Protein AF-A0A7S0B0E9-F1 (afdb_monomer_lite)

Organism: NCBI:txid265543

Secondary structure (DSSP, 8-state):
-HHHHTT--EEEE--TT-TT----HHHHHHHHHH--SEEEEEEE--TT--SSEEEEE-TTT--EEEEEGGGS-GGGHHHHT-TTTS-EEEEEEEEEEHHHHHHHHTT-

Sequence (108 aa):
DALLADGVKYMFVSNSDNLGATLDLKILAHFATSDASFMMECCQRTENDKKGGHLAIRNSDKHLILRESAMCADEDEADFQDITKHQFFNTNNLWIRLDKLKEIVDKS

InterPro domains:
  IPR002618 UDPGP family [PF01704] (1-107)
  IPR016267 UTP--glucose-1-phosphate uridylyltransferase [PTHR43511] (1-107)
  IPR029044 Nucleotide-diphospho-sugar transferases [G3DSA:3.90.550.10] (1-108)
  IPR029044 Nucleotide-diphospho-sugar transferases [SSF53448] (1-107)

Structure (mmCIF, N/CA/C/O backbone):
data_AF-A0A7S0B0E9-F1
#
_entry.id   AF-A0A7S0B0E9-F1
#
loop_
_atom_site.group_PDB
_atom_site.id
_atom_site.type_symbol
_atom_site.label_atom_id
_atom_site.label_alt_id
_atom_site.label_comp_id
_atom_site.label_asym_id
_atom_site.label_entity_id
_atom_site.label_seq_id
_atom_site.pdbx_PDB_ins_code
_atom_site.Cartn_x
_atom_site.Cartn_y
_atom_site.Cartn_z
_atom_site.occupancy
_atom_site.B_iso_or_equiv
_atom_site.auth_seq_id
_atom_site.auth_comp_id
_atom_site.auth_asym_id
_atom_site.auth_atom_id
_atom_site.pdbx_PDB_model_num
ATOM 1 N N . ASP A 1 1 ? -19.580 -3.350 6.928 1.00 90.94 1 ASP A N 1
ATOM 2 C CA . ASP A 1 1 ? -20.572 -3.047 7.983 1.00 90.94 1 ASP A CA 1
ATOM 3 C C . ASP A 1 1 ? -20.367 -3.816 9.283 1.00 90.94 1 ASP A C 1
ATOM 5 O O . ASP A 1 1 ? -20.093 -3.156 10.272 1.00 90.94 1 ASP A O 1
ATOM 9 N N . ALA A 1 2 ? -20.415 -5.156 9.312 1.00 96.44 2 ALA A N 1
ATOM 10 C CA . ALA A 1 2 ? -20.262 -5.925 10.564 1.00 96.44 2 ALA A CA 1
ATOM 11 C C . ALA A 1 2 ? -18.987 -5.577 11.364 1.00 96.44 2 ALA A C 1
ATOM 13 O O . ALA A 1 2 ? -19.077 -5.207 12.526 1.00 96.44 2 ALA A O 1
ATOM 14 N N . LEU A 1 3 ? -17.817 -5.560 10.711 1.00 95.81 3 LEU A N 1
ATOM 15 C CA . LEU A 1 3 ? -16.546 -5.188 11.356 1.00 95.81 3 LEU A CA 1
ATOM 16 C C . LEU A 1 3 ? -16.580 -3.796 12.010 1.00 95.81 3 LEU A C 1
ATOM 18 O O . LEU A 1 3 ? -16.052 -3.606 13.101 1.00 95.81 3 LEU A O 1
ATOM 22 N N . LEU A 1 4 ? -17.218 -2.822 11.354 1.00 96.00 4 LEU A N 1
ATOM 23 C CA . LEU A 1 4 ? -17.360 -1.468 11.895 1.00 96.00 4 LEU A CA 1
ATOM 24 C C . LEU A 1 4 ? -18.326 -1.437 13.083 1.00 96.00 4 LEU A C 1
ATOM 26 O O . LEU A 1 4 ? -18.071 -0.713 14.043 1.00 96.00 4 LEU A O 1
ATOM 30 N N . ALA A 1 5 ? -19.406 -2.224 13.032 1.00 96.75 5 ALA A N 1
ATOM 31 C CA . ALA A 1 5 ? -20.341 -2.373 14.147 1.00 96.75 5 ALA A CA 1
ATOM 32 C C . ALA A 1 5 ? -19.660 -2.985 15.385 1.00 96.75 5 ALA A C 1
ATOM 34 O O . ALA A 1 5 ? -19.944 -2.562 16.503 1.00 96.75 5 ALA A O 1
ATOM 35 N N . ASP A 1 6 ? -18.690 -3.880 15.176 1.00 97.25 6 ASP A N 1
ATOM 36 C CA . ASP A 1 6 ? -17.853 -4.471 16.229 1.00 97.25 6 ASP A CA 1
ATOM 37 C C . ASP A 1 6 ? -16.709 -3.542 16.695 1.00 97.25 6 ASP A C 1
ATOM 39 O O . ASP A 1 6 ? -15.888 -3.911 17.535 1.00 97.25 6 ASP A O 1
ATOM 43 N N . GLY A 1 7 ? -16.632 -2.317 16.163 1.00 96.69 7 GLY A N 1
ATOM 44 C CA . GLY A 1 7 ? -15.645 -1.307 16.552 1.00 96.69 7 GLY A CA 1
ATOM 45 C C . GLY A 1 7 ? -14.278 -1.432 15.869 1.00 96.69 7 GLY A C 1
ATOM 46 O O . GLY A 1 7 ? -13.362 -0.672 16.202 1.00 96.69 7 GLY A O 1
ATOM 47 N N . VAL A 1 8 ? -14.117 -2.335 14.897 1.00 96.75 8 VAL A N 1
ATOM 48 C CA . VAL A 1 8 ? -12.879 -2.469 14.116 1.00 96.75 8 VAL A CA 1
ATOM 49 C C . VAL A 1 8 ? -12.742 -1.277 13.170 1.00 96.75 8 VAL A C 1
ATOM 51 O O . VAL A 1 8 ? -13.589 -1.047 12.310 1.00 96.75 8 VAL A O 1
ATOM 54 N N . LYS A 1 9 ? -11.652 -0.516 13.309 1.00 95.25 9 LYS A N 1
ATOM 55 C CA . LYS A 1 9 ? -11.388 0.687 12.491 1.00 95.25 9 LYS A CA 1
ATOM 56 C C . LYS A 1 9 ? -10.341 0.482 11.403 1.00 95.25 9 LYS A C 1
ATOM 58 O O . LYS A 1 9 ? -10.410 1.122 10.356 1.00 95.25 9 LYS A O 1
ATOM 63 N N . TYR A 1 10 ? -9.371 -0.384 11.665 1.00 96.44 10 TYR A N 1
ATOM 64 C CA . TYR A 1 10 ? -8.207 -0.599 10.817 1.00 96.44 10 TYR A CA 1
ATOM 65 C C . TYR A 1 10 ? -8.190 -2.042 10.345 1.00 96.44 10 TYR A C 1
ATOM 67 O O . TYR A 1 10 ? -8.445 -2.953 11.131 1.00 96.44 10 TYR A O 1
ATOM 75 N N . MET A 1 11 ? -7.866 -2.237 9.075 1.00 96.12 11 MET A N 1
ATOM 76 C CA . MET A 1 11 ? -7.672 -3.551 8.484 1.00 96.12 11 MET A CA 1
ATOM 77 C C . MET A 1 11 ? -6.268 -3.631 7.905 1.00 96.12 11 MET A C 1
ATOM 79 O O . MET A 1 11 ? -5.844 -2.723 7.192 1.00 96.12 11 MET A O 1
ATOM 83 N N . PHE A 1 12 ? -5.578 -4.720 8.222 1.00 96.56 12 PHE A N 1
ATOM 84 C CA . PHE A 1 12 ? -4.327 -5.111 7.592 1.00 96.56 12 PHE A CA 1
ATOM 85 C C . PHE A 1 12 ? -4.614 -6.263 6.629 1.00 96.56 12 PHE A C 1
ATOM 87 O O . PHE A 1 12 ? -5.248 -7.244 7.020 1.00 96.56 12 PHE A O 1
ATOM 94 N N . VAL A 1 13 ? -4.180 -6.125 5.381 1.00 96.00 13 VAL A N 1
ATOM 95 C CA . VAL A 1 13 ? -4.313 -7.135 4.327 1.00 96.00 13 VAL A CA 1
ATOM 96 C C . VAL A 1 13 ? -2.918 -7.488 3.843 1.00 96.00 13 VAL A C 1
ATOM 98 O O . VAL A 1 13 ? -2.109 -6.593 3.627 1.00 96.00 13 VAL A O 1
ATOM 101 N N . SER A 1 14 ? -2.647 -8.773 3.662 1.00 94.19 14 SER A N 1
ATOM 102 C CA . SER A 1 14 ? -1.398 -9.267 3.090 1.00 94.19 14 SER A CA 1
ATOM 103 C C . SER A 1 14 ? -1.657 -10.463 2.186 1.00 94.19 14 SER A C 1
ATOM 105 O O . SER A 1 14 ? -2.712 -11.104 2.266 1.00 94.19 14 SER A O 1
ATOM 107 N N . ASN A 1 15 ? -0.693 -10.786 1.321 1.00 90.50 15 ASN A N 1
ATOM 108 C CA . ASN A 1 15 ? -0.760 -12.040 0.583 1.00 90.50 15 ASN A CA 1
ATOM 109 C C . ASN A 1 15 ? -0.539 -13.224 1.536 1.00 90.50 15 ASN A C 1
ATOM 111 O O . ASN A 1 15 ? 0.343 -13.193 2.393 1.00 90.50 15 ASN A O 1
ATOM 115 N N . SER A 1 16 ? -1.303 -14.301 1.348 1.00 88.56 16 SER A N 1
ATOM 116 C CA . SER A 1 16 ? -1.229 -15.500 2.194 1.00 88.56 16 SER A CA 1
ATOM 117 C C . SER A 1 16 ? 0.095 -16.264 2.086 1.00 88.56 16 SER A C 1
ATOM 119 O O . SER A 1 16 ? 0.428 -17.038 2.978 1.00 88.56 16 SER A O 1
ATOM 121 N N . ASP A 1 17 ? 0.826 -16.091 0.985 1.00 88.38 17 ASP A N 1
ATOM 122 C CA . ASP A 1 17 ? 2.146 -16.680 0.751 1.00 88.38 17 ASP A CA 1
ATOM 123 C C . ASP A 1 17 ? 3.290 -15.838 1.346 1.00 88.38 17 ASP A C 1
ATOM 125 O O . ASP A 1 17 ? 4.400 -16.345 1.520 1.00 88.38 17 ASP A O 1
ATOM 129 N N . ASN A 1 18 ? 3.024 -14.585 1.737 1.00 84.06 18 ASN A N 1
ATOM 130 C CA . ASN A 1 18 ? 3.986 -13.741 2.436 1.00 84.06 18 ASN A CA 1
ATOM 131 C C . ASN A 1 18 ? 3.977 -14.033 3.944 1.00 84.06 18 ASN A C 1
ATOM 133 O O . ASN A 1 18 ? 3.371 -13.318 4.741 1.00 84.06 18 ASN A O 1
ATOM 137 N N . LEU A 1 19 ? 4.711 -15.070 4.353 1.00 84.31 19 LEU A N 1
ATOM 138 C CA . LEU A 1 19 ? 4.859 -15.448 5.767 1.00 84.31 19 LEU A CA 1
ATOM 139 C C . LEU A 1 19 ? 5.576 -14.386 6.625 1.00 84.31 19 LEU A C 1
ATOM 141 O O . LEU A 1 19 ? 5.551 -14.476 7.850 1.00 84.31 19 LEU A O 1
ATOM 145 N N . GLY A 1 20 ? 6.223 -13.396 5.998 1.00 84.19 20 GLY A N 1
ATOM 146 C CA . GLY A 1 20 ? 6.846 -12.261 6.683 1.00 84.19 20 GLY A CA 1
ATOM 147 C C . GLY A 1 20 ? 5.871 -11.130 7.017 1.00 84.19 20 GLY A C 1
ATOM 148 O O . GLY A 1 20 ? 6.225 -10.229 7.775 1.00 84.19 20 GLY A O 1
ATOM 149 N N . ALA A 1 21 ? 4.650 -11.160 6.477 1.00 86.56 21 ALA A N 1
ATOM 150 C CA . ALA A 1 21 ? 3.638 -10.153 6.751 1.00 86.56 21 ALA A CA 1
ATOM 151 C C . ALA A 1 21 ? 3.042 -10.359 8.149 1.00 86.56 21 ALA A C 1
ATOM 153 O O . ALA A 1 21 ? 2.135 -11.165 8.358 1.00 86.56 21 ALA A O 1
ATOM 154 N N . THR A 1 22 ? 3.558 -9.609 9.118 1.00 89.62 22 THR A N 1
ATOM 155 C CA . THR A 1 22 ? 3.054 -9.601 10.493 1.00 89.62 22 THR A CA 1
ATOM 156 C C . THR A 1 22 ? 2.513 -8.232 10.864 1.00 89.62 22 THR A C 1
ATOM 158 O O . THR A 1 22 ? 2.987 -7.216 10.365 1.00 89.62 22 THR A O 1
ATOM 161 N N . LEU A 1 23 ? 1.555 -8.197 11.789 1.00 89.31 23 LEU A N 1
ATOM 162 C CA . LEU A 1 23 ? 1.012 -6.947 12.304 1.00 89.31 23 LEU A CA 1
ATOM 163 C C . LEU A 1 23 ? 2.070 -6.218 13.151 1.00 89.31 23 LEU A C 1
ATOM 165 O O . LEU A 1 23 ? 2.350 -6.617 14.281 1.00 89.31 23 LEU A O 1
ATOM 169 N N . ASP A 1 24 ? 2.637 -5.136 12.612 1.00 94.12 24 ASP A N 1
ATOM 170 C CA . ASP A 1 24 ? 3.560 -4.253 13.333 1.00 94.12 24 ASP A CA 1
ATOM 171 C C . ASP A 1 24 ? 2.801 -3.070 13.959 1.00 94.12 24 ASP A C 1
ATOM 173 O O . ASP A 1 24 ? 2.206 -2.230 13.277 1.00 94.12 24 ASP A O 1
ATOM 177 N N . LEU A 1 25 ? 2.845 -2.977 15.291 1.00 93.94 25 LEU A N 1
ATOM 178 C CA . LEU A 1 25 ? 2.168 -1.921 16.045 1.00 93.94 25 LEU A CA 1
ATOM 179 C C . LEU A 1 25 ? 2.740 -0.521 15.793 1.00 93.94 25 LEU A C 1
ATOM 181 O O . LEU A 1 25 ? 2.012 0.457 15.943 1.00 93.94 25 LEU A O 1
ATOM 185 N N . LYS A 1 26 ? 4.015 -0.392 15.411 1.00 95.50 26 LYS A N 1
ATOM 186 C CA . LYS A 1 26 ? 4.615 0.905 15.069 1.00 95.50 26 LYS A CA 1
ATOM 187 C C . LYS A 1 26 ? 4.054 1.428 13.755 1.00 95.50 26 LYS A C 1
ATOM 189 O O . LYS A 1 26 ? 3.736 2.612 13.663 1.00 95.50 26 LYS A O 1
ATOM 194 N N . ILE A 1 27 ? 3.899 0.543 12.771 1.00 95.00 27 ILE A N 1
ATOM 195 C CA . ILE A 1 27 ? 3.298 0.874 11.476 1.00 95.00 27 ILE A CA 1
ATOM 196 C C . ILE A 1 27 ? 1.820 1.225 11.669 1.00 95.00 27 ILE A C 1
ATOM 198 O O . ILE A 1 27 ? 1.374 2.267 11.190 1.00 95.00 27 ILE A O 1
ATOM 202 N N . LEU A 1 28 ? 1.082 0.436 12.459 1.00 94.56 28 LEU A N 1
ATOM 203 C CA . LEU A 1 28 ? -0.302 0.755 12.815 1.00 94.56 28 LEU A CA 1
ATOM 204 C C . LEU A 1 28 ? -0.419 2.110 13.526 1.00 94.56 28 LEU A C 1
ATOM 206 O O . LEU A 1 28 ? -1.294 2.903 13.188 1.00 94.56 28 LEU A O 1
ATOM 210 N N . ALA A 1 29 ? 0.450 2.390 14.502 1.00 95.31 29 ALA A N 1
ATOM 211 C CA . ALA A 1 29 ? 0.448 3.667 15.209 1.00 95.31 29 ALA A CA 1
ATOM 212 C C . ALA A 1 29 ? 0.713 4.832 14.248 1.00 95.31 29 ALA A C 1
ATOM 214 O O . ALA A 1 29 ? -0.022 5.818 14.270 1.00 95.31 29 ALA A O 1
ATOM 215 N N . HIS A 1 30 ? 1.704 4.692 13.361 1.00 96.38 30 HIS A N 1
ATOM 216 C CA . HIS A 1 30 ? 1.985 5.679 12.325 1.00 96.38 30 HIS A CA 1
ATOM 217 C C . HIS A 1 30 ? 0.757 5.920 11.439 1.00 96.38 30 HIS A C 1
ATOM 219 O O . HIS A 1 30 ? 0.314 7.063 11.308 1.00 96.38 30 HIS A O 1
ATOM 225 N N . PHE A 1 31 ? 0.148 4.848 10.922 1.00 96.50 31 PHE A N 1
ATOM 226 C CA . PHE A 1 31 ? -1.051 4.928 10.093 1.00 96.50 31 PHE A CA 1
ATOM 227 C C . PHE A 1 31 ? -2.198 5.638 10.815 1.00 96.50 31 PHE A C 1
ATOM 229 O O . PHE A 1 31 ? -2.77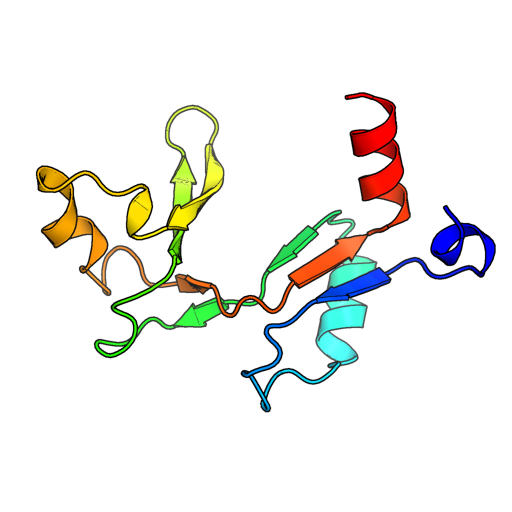3 6.587 10.284 1.00 96.50 31 PHE A O 1
ATOM 236 N N . ALA A 1 32 ? -2.469 5.252 1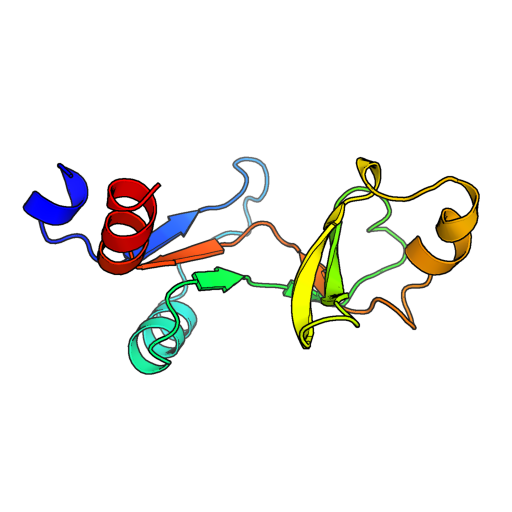2.064 1.00 94.12 32 ALA A N 1
ATOM 237 C CA . ALA A 1 32 ? -3.510 5.846 12.893 1.00 94.12 32 ALA A CA 1
ATOM 238 C C . ALA A 1 32 ? -3.312 7.352 13.135 1.00 94.12 32 ALA A C 1
ATOM 240 O O . ALA A 1 32 ? -4.297 8.080 13.242 1.00 94.12 32 ALA A O 1
ATOM 241 N N . THR A 1 33 ? -2.063 7.823 13.202 1.00 95.62 33 THR A N 1
ATOM 242 C CA . THR A 1 33 ? -1.736 9.250 13.380 1.00 95.62 33 THR A CA 1
ATOM 243 C C . THR A 1 33 ? -1.611 10.045 12.082 1.00 95.62 33 THR A C 1
ATOM 245 O O . THR A 1 33 ? -1.626 11.270 12.126 1.00 95.62 33 THR A O 1
ATOM 248 N N . SER A 1 34 ? -1.485 9.373 10.935 1.00 94.25 34 SER A N 1
ATOM 249 C CA . SER A 1 34 ? -1.260 10.021 9.634 1.00 94.25 34 SER A CA 1
ATOM 250 C C . SER A 1 34 ? -2.514 10.645 9.010 1.00 94.25 34 SER A C 1
ATOM 252 O O . SER A 1 34 ? -2.400 11.386 8.041 1.00 94.25 34 SER A O 1
ATOM 254 N N . ASP A 1 35 ? -3.701 10.308 9.529 1.00 89.75 35 ASP A N 1
ATOM 255 C CA . ASP A 1 35 ? -5.019 10.598 8.934 1.00 89.75 35 ASP A CA 1
ATOM 256 C C . ASP A 1 35 ? -5.220 10.036 7.508 1.00 89.75 35 ASP A C 1
ATOM 258 O O . ASP A 1 35 ? -6.220 10.306 6.843 1.00 89.75 35 ASP A O 1
ATOM 262 N N . ALA A 1 36 ? -4.296 9.195 7.029 1.00 94.44 36 ALA A N 1
ATOM 263 C CA . ALA A 1 36 ? -4.431 8.526 5.747 1.00 94.44 36 ALA A CA 1
ATOM 264 C C . ALA A 1 36 ? -5.570 7.493 5.788 1.00 94.44 36 ALA A C 1
ATOM 266 O O . ALA A 1 36 ? -5.729 6.733 6.744 1.00 94.44 36 ALA A O 1
ATOM 267 N N . SER A 1 37 ? -6.353 7.423 4.710 1.00 95.69 37 SER A N 1
ATOM 268 C CA . SER A 1 37 ? -7.384 6.392 4.537 1.00 95.69 37 SER A CA 1
ATOM 269 C C . SER A 1 37 ? -6.807 5.046 4.085 1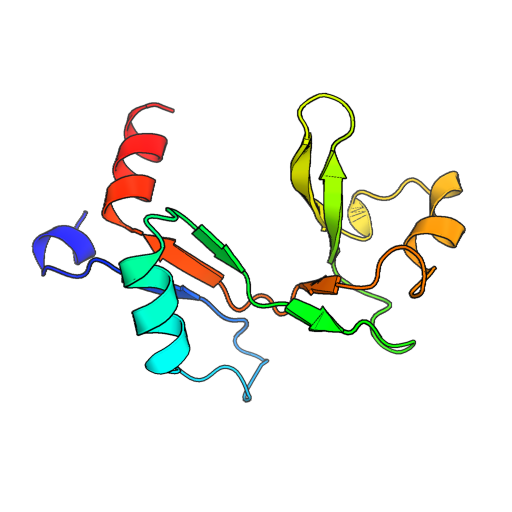.00 95.69 37 SER A C 1
ATOM 271 O O . SER A 1 37 ? -7.429 4.001 4.287 1.00 95.69 37 SER A O 1
ATOM 273 N N . PHE A 1 38 ? -5.615 5.074 3.489 1.00 96.31 38 PHE A N 1
ATOM 274 C CA . PHE A 1 38 ? -4.926 3.932 2.909 1.00 96.31 38 PHE A CA 1
ATOM 275 C C . PHE A 1 38 ? -3.412 4.109 3.043 1.00 96.31 38 PHE A C 1
ATOM 277 O O . PHE A 1 38 ? -2.898 5.209 2.838 1.00 96.31 38 PHE A O 1
ATOM 284 N N . MET A 1 39 ? -2.698 3.030 3.348 1.00 96.31 39 MET A N 1
ATOM 285 C CA . MET A 1 39 ? -1.239 2.995 3.347 1.00 96.31 39 MET A CA 1
ATOM 286 C C . MET A 1 39 ? -0.760 1.646 2.811 1.00 96.31 39 MET A C 1
ATOM 288 O O . MET A 1 39 ? -1.339 0.605 3.107 1.00 96.31 39 MET A O 1
ATOM 292 N N . MET A 1 40 ? 0.303 1.674 2.016 1.00 96.00 40 MET A N 1
ATOM 293 C CA . MET A 1 40 ? 0.914 0.502 1.397 1.00 96.00 40 MET A CA 1
ATOM 294 C C . MET A 1 40 ? 2.357 0.413 1.872 1.00 96.00 40 MET A C 1
ATOM 296 O O . MET A 1 40 ? 3.106 1.383 1.747 1.00 96.00 40 MET A O 1
ATOM 300 N N . GLU A 1 41 ? 2.755 -0.737 2.403 1.00 95.25 41 GLU A N 1
ATOM 301 C CA . GLU A 1 41 ? 4.169 -0.990 2.656 1.00 95.25 41 GLU A CA 1
ATOM 302 C C . GLU A 1 41 ? 4.859 -1.322 1.332 1.00 95.25 41 GLU A C 1
ATOM 304 O O . GLU A 1 41 ? 4.344 -2.073 0.502 1.00 95.25 41 GLU A O 1
ATOM 309 N N . CYS A 1 42 ? 6.034 -0.743 1.122 1.00 94.38 42 CYS A N 1
ATOM 310 C CA . CYS A 1 42 ? 6.844 -0.992 -0.061 1.00 94.38 42 CYS A CA 1
ATOM 311 C C . CYS A 1 42 ? 8.228 -1.466 0.352 1.00 94.38 42 CYS A C 1
ATOM 313 O O . CYS A 1 42 ? 8.765 -1.039 1.377 1.00 94.38 42 CYS A O 1
ATOM 315 N N . CYS A 1 43 ? 8.825 -2.300 -0.488 1.00 93.19 43 CYS A N 1
ATOM 316 C CA . CYS A 1 43 ? 10.228 -2.662 -0.382 1.00 93.19 43 CYS A CA 1
ATOM 317 C C . CYS A 1 43 ? 11.034 -1.959 -1.469 1.00 93.19 43 CYS A C 1
ATOM 319 O O . CYS A 1 43 ? 10.509 -1.574 -2.519 1.00 93.19 43 CYS A O 1
ATOM 321 N N . GLN A 1 44 ? 12.330 -1.795 -1.208 1.00 94.00 44 GLN A N 1
ATOM 322 C CA . GLN A 1 44 ? 13.255 -1.393 -2.252 1.00 94.00 44 GLN A CA 1
ATOM 323 C C . GLN A 1 44 ? 13.326 -2.506 -3.294 1.00 94.00 44 GLN A C 1
ATOM 325 O O . GLN A 1 44 ? 13.546 -3.668 -2.952 1.00 94.00 44 GLN A O 1
ATOM 330 N N . ARG A 1 45 ? 13.109 -2.139 -4.553 1.00 91.81 45 ARG A N 1
ATOM 331 C CA . ARG A 1 45 ? 13.059 -3.081 -5.661 1.00 91.81 45 ARG A CA 1
ATOM 332 C C . ARG A 1 45 ? 14.441 -3.650 -5.957 1.00 91.81 45 ARG A C 1
ATOM 334 O O . ARG A 1 45 ? 15.437 -2.927 -5.989 1.00 91.81 45 ARG A O 1
ATOM 341 N N . THR A 1 46 ? 14.475 -4.947 -6.217 1.00 90.31 46 THR A N 1
ATOM 342 C CA . THR A 1 46 ? 15.655 -5.712 -6.613 1.00 90.31 46 THR A CA 1
ATOM 343 C C . THR A 1 46 ? 15.457 -6.322 -7.999 1.00 90.31 46 THR A C 1
ATOM 345 O O . THR A 1 46 ? 14.350 -6.347 -8.536 1.00 90.31 46 THR A O 1
ATOM 348 N N . GLU A 1 47 ? 16.521 -6.872 -8.588 1.00 87.19 47 GLU A N 1
ATOM 349 C CA . GLU A 1 47 ? 16.447 -7.557 -9.889 1.00 87.19 47 GLU A CA 1
ATOM 350 C C . GLU A 1 47 ? 15.523 -8.789 -9.891 1.00 87.19 47 GLU A C 1
ATOM 352 O O . GLU A 1 47 ? 15.116 -9.256 -10.957 1.00 87.19 47 GLU A O 1
ATOM 357 N N . ASN A 1 48 ? 15.183 -9.327 -8.714 1.00 85.69 48 ASN A N 1
ATOM 358 C CA . ASN A 1 48 ? 14.281 -10.471 -8.581 1.00 85.69 48 ASN A CA 1
ATOM 359 C C . ASN A 1 48 ? 12.800 -10.072 -8.685 1.00 85.69 48 ASN A C 1
ATOM 361 O O . ASN A 1 48 ? 11.959 -10.914 -9.008 1.00 85.69 48 ASN A O 1
ATOM 365 N N . ASP A 1 49 ? 12.479 -8.792 -8.492 1.00 84.31 49 ASP A N 1
ATOM 366 C CA . ASP A 1 49 ? 11.114 -8.260 -8.461 1.00 84.31 49 ASP A CA 1
ATOM 367 C C . ASP A 1 49 ? 10.618 -7.929 -9.879 1.00 84.31 49 ASP A C 1
ATOM 369 O O . ASP A 1 49 ? 10.341 -6.779 -10.243 1.00 84.31 49 ASP A O 1
ATOM 373 N N . LYS A 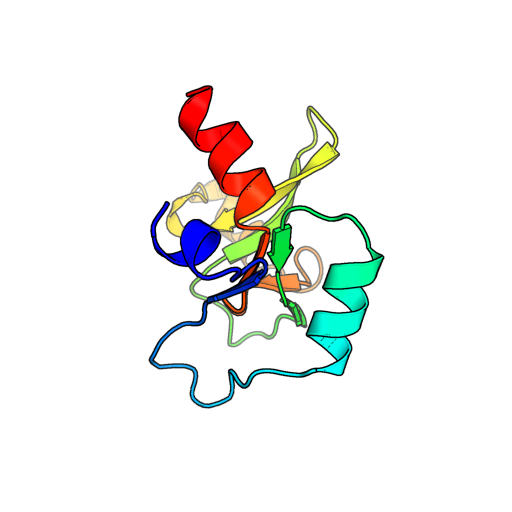1 50 ? 10.555 -8.974 -10.713 1.00 78.50 50 LYS A N 1
ATOM 374 C CA . LYS A 1 50 ? 10.172 -8.886 -12.134 1.00 78.50 50 LYS A CA 1
ATOM 375 C C . LYS A 1 50 ? 8.668 -8.991 -12.367 1.00 78.50 50 LYS A C 1
ATOM 377 O O . LYS A 1 50 ? 8.183 -8.561 -13.410 1.00 78.50 50 LYS A O 1
ATOM 382 N N . LYS A 1 51 ? 7.940 -9.606 -11.428 1.00 81.00 51 LYS A N 1
ATOM 383 C CA . LYS A 1 51 ? 6.499 -9.884 -11.521 1.00 81.00 51 LYS A CA 1
ATOM 384 C C . LYS A 1 51 ? 5.761 -9.234 -10.359 1.00 81.00 51 LYS A C 1
ATOM 386 O O . LYS A 1 51 ? 6.028 -9.578 -9.215 1.00 81.00 51 LYS A O 1
ATOM 391 N N . GLY A 1 52 ? 4.824 -8.349 -10.682 1.00 86.38 52 GLY A N 1
ATOM 392 C CA . GLY A 1 52 ? 3.992 -7.593 -9.745 1.00 86.38 52 GLY A CA 1
ATOM 393 C C . GLY A 1 52 ? 3.935 -6.124 -10.153 1.00 86.38 52 GLY A C 1
ATOM 394 O O . GLY A 1 52 ? 4.025 -5.824 -11.350 1.00 86.38 52 GLY A O 1
ATOM 395 N N . GLY A 1 53 ? 3.815 -5.230 -9.171 1.00 92.31 53 GLY A N 1
ATOM 396 C CA . GLY A 1 53 ? 3.613 -3.807 -9.407 1.00 92.31 53 GLY A CA 1
ATOM 397 C C . GLY A 1 53 ? 4.560 -2.903 -8.628 1.00 92.31 53 GLY A C 1
ATOM 398 O O . GLY A 1 53 ? 4.936 -3.175 -7.486 1.00 92.31 53 GLY A O 1
ATOM 399 N N . HIS A 1 54 ? 4.923 -1.788 -9.255 1.00 94.62 54 HIS A N 1
ATOM 400 C CA . HIS A 1 54 ? 5.716 -0.732 -8.634 1.00 94.62 54 HIS A CA 1
ATOM 401 C C . HIS A 1 54 ? 4.863 0.519 -8.396 1.00 94.62 54 HIS A C 1
ATOM 403 O O . HIS A 1 54 ? 3.882 0.775 -9.105 1.00 94.62 54 HIS A O 1
ATOM 409 N N . LEU A 1 55 ? 5.259 1.333 -7.416 1.00 95.19 55 LEU A N 1
ATOM 410 C CA . LEU A 1 55 ? 4.665 2.655 -7.235 1.00 95.19 55 LEU A CA 1
ATOM 411 C C . LEU A 1 55 ? 5.115 3.608 -8.346 1.00 95.19 55 LEU A C 1
ATOM 413 O O . LEU A 1 55 ? 6.255 3.572 -8.820 1.00 95.19 55 LEU A O 1
ATOM 417 N N . ALA A 1 56 ? 4.210 4.495 -8.741 1.00 94.38 56 ALA A N 1
ATOM 418 C CA . ALA A 1 56 ? 4.493 5.622 -9.613 1.00 94.38 56 ALA A CA 1
ATOM 419 C C . ALA A 1 56 ? 3.641 6.832 -9.213 1.00 94.38 56 ALA A C 1
ATOM 421 O O . ALA A 1 56 ? 2.622 6.705 -8.536 1.00 94.38 56 ALA A O 1
ATOM 422 N N . ILE A 1 57 ? 4.054 8.017 -9.658 1.00 94.50 57 ILE A N 1
ATOM 423 C CA . ILE A 1 57 ? 3.244 9.231 -9.560 1.00 94.50 57 ILE A CA 1
ATOM 424 C C . ILE A 1 57 ? 2.640 9.481 -10.933 1.00 94.50 57 ILE A C 1
ATOM 426 O O . ILE A 1 57 ? 3.359 9.646 -11.920 1.00 94.50 57 ILE A O 1
ATOM 430 N N . ARG A 1 58 ? 1.312 9.524 -11.005 1.00 93.88 58 ARG A N 1
ATOM 431 C CA . ARG A 1 58 ? 0.618 9.817 -12.252 1.00 93.88 58 ARG A CA 1
ATOM 432 C C . ARG A 1 58 ? 0.826 11.278 -12.635 1.00 93.88 58 ARG A C 1
ATOM 434 O O . ARG A 1 58 ? 0.590 12.193 -11.849 1.00 93.88 58 ARG A O 1
ATOM 441 N N . ASN A 1 59 ? 1.244 11.518 -13.874 1.00 92.50 59 ASN A N 1
ATOM 442 C CA . ASN A 1 59 ? 1.611 12.864 -14.309 1.00 92.50 59 ASN A CA 1
ATOM 443 C C . ASN A 1 59 ? 0.440 13.853 -14.342 1.00 92.50 59 ASN A C 1
ATOM 445 O O . ASN A 1 59 ? 0.680 15.032 -14.075 1.00 92.50 59 ASN A O 1
ATOM 449 N N . SER A 1 60 ? -0.775 13.382 -14.644 1.00 95.62 60 SER A N 1
ATOM 450 C CA . SER A 1 60 ? -1.964 14.219 -14.850 1.00 95.62 60 SER A CA 1
ATOM 451 C C . SER A 1 60 ? -2.482 14.887 -13.577 1.00 95.62 60 SER A C 1
ATOM 453 O O . SER A 1 60 ? -2.945 16.018 -13.644 1.00 95.62 60 SER A O 1
ATOM 455 N N . ASP A 1 61 ? -2.405 14.210 -12.430 1.00 95.69 61 ASP A N 1
ATOM 456 C CA . ASP A 1 61 ? -2.993 14.674 -11.163 1.00 95.69 61 ASP A CA 1
ATOM 457 C C . ASP A 1 61 ? -2.083 14.484 -9.944 1.00 95.69 61 ASP A C 1
ATOM 459 O O . ASP A 1 61 ? -2.464 14.813 -8.827 1.00 95.69 61 ASP A O 1
ATOM 463 N N . LYS A 1 62 ? -0.855 13.997 -10.152 1.00 94.88 62 LYS A N 1
ATOM 464 C CA . LYS A 1 62 ? 0.161 13.793 -9.109 1.00 94.88 62 LYS A CA 1
ATOM 465 C C . LYS A 1 62 ? -0.245 12.800 -8.023 1.00 94.88 62 LYS A C 1
ATOM 467 O O . LYS A 1 62 ? 0.372 12.767 -6.962 1.00 94.88 62 LYS A O 1
ATOM 472 N N . HIS A 1 63 ? -1.232 11.952 -8.298 1.00 93.50 63 HIS A N 1
ATOM 473 C CA . HIS A 1 63 ? -1.617 10.888 -7.384 1.00 93.50 63 HIS A CA 1
ATOM 474 C C . HIS A 1 63 ? -0.628 9.724 -7.449 1.00 93.50 63 HIS A C 1
ATOM 476 O O . HIS A 1 63 ? -0.089 9.400 -8.512 1.00 93.50 63 HIS A O 1
ATOM 482 N N . LEU A 1 64 ? -0.424 9.073 -6.304 1.00 94.44 64 LEU A N 1
ATOM 483 C CA . LEU A 1 64 ? 0.237 7.775 -6.256 1.00 94.44 64 LEU A CA 1
ATOM 484 C C . LEU A 1 64 ? -0.644 6.739 -6.953 1.00 94.44 64 LEU A C 1
ATOM 486 O O . LEU A 1 64 ? -1.849 6.667 -6.710 1.00 94.44 64 LEU A O 1
ATOM 490 N N . ILE A 1 65 ? -0.026 5.939 -7.812 1.00 95.19 65 ILE A N 1
ATOM 491 C CA . ILE A 1 65 ? -0.659 4.822 -8.502 1.00 95.19 65 ILE A CA 1
ATOM 492 C C . ILE A 1 65 ? 0.216 3.579 -8.373 1.00 95.19 65 ILE A C 1
ATOM 494 O O . ILE A 1 65 ? 1.443 3.666 -8.288 1.00 95.19 65 ILE A O 1
ATOM 498 N N . LEU A 1 66 ? -0.434 2.424 -8.397 1.00 95.31 66 LEU A N 1
ATOM 499 C CA . LEU A 1 66 ? 0.216 1.135 -8.567 1.00 95.31 66 LEU A CA 1
ATOM 500 C C . LEU A 1 66 ? 0.151 0.771 -10.050 1.00 95.31 66 LEU A C 1
ATOM 502 O O . LEU A 1 66 ? -0.938 0.753 -10.626 1.00 95.31 66 LEU A O 1
ATOM 506 N N . ARG A 1 67 ? 1.303 0.502 -10.669 1.00 94.88 67 ARG A N 1
ATOM 507 C CA . ARG A 1 67 ? 1.368 -0.006 -12.043 1.00 94.88 67 ARG A CA 1
ATOM 508 C C . ARG A 1 67 ? 1.818 -1.458 -12.006 1.00 94.88 67 ARG A C 1
ATOM 510 O O . ARG A 1 67 ? 2.972 -1.734 -11.693 1.00 94.88 67 ARG A O 1
ATOM 517 N N . GLU A 1 68 ? 0.898 -2.363 -12.315 1.00 93.31 68 GLU A N 1
ATOM 518 C CA . GLU A 1 68 ? 1.175 -3.795 -12.453 1.00 93.31 68 GLU A CA 1
ATOM 519 C C . GLU A 1 68 ? 1.830 -4.099 -13.802 1.00 93.31 68 GLU A C 1
ATOM 521 O O . GLU A 1 68 ? 1.554 -3.424 -14.793 1.00 93.31 68 GLU A O 1
ATOM 526 N N . SER A 1 69 ? 2.632 -5.164 -13.861 1.00 89.62 69 SER A N 1
ATOM 527 C CA . SER A 1 69 ? 3.217 -5.668 -15.119 1.00 89.62 69 SER A CA 1
ATOM 528 C C . SER A 1 69 ? 2.173 -5.886 -16.225 1.00 89.62 69 SER A C 1
ATOM 530 O O . SER A 1 69 ? 2.393 -5.501 -17.365 1.00 89.62 69 SER A O 1
ATOM 532 N N . ALA A 1 70 ? 0.981 -6.393 -15.887 1.00 89.88 70 ALA A N 1
ATOM 533 C CA . ALA A 1 70 ? -0.120 -6.585 -16.839 1.00 89.88 70 ALA A CA 1
ATOM 534 C C . ALA A 1 70 ? -0.736 -5.275 -17.381 1.00 89.88 70 ALA A C 1
ATOM 536 O O . ALA A 1 70 ? -1.504 -5.310 -18.338 1.00 89.88 70 ALA A O 1
ATOM 537 N N . MET A 1 71 ? -0.440 -4.132 -16.754 1.00 89.94 71 MET A N 1
ATOM 538 C CA . MET A 1 71 ? -0.852 -2.799 -17.209 1.00 89.94 71 MET A CA 1
ATOM 539 C C . MET A 1 71 ? 0.253 -2.100 -18.016 1.00 89.94 71 MET A C 1
ATOM 541 O O . MET A 1 71 ? 0.062 -0.957 -18.432 1.00 89.94 71 MET A O 1
ATOM 545 N N . CYS A 1 72 ? 1.416 -2.737 -18.191 1.00 91.31 72 CYS A N 1
ATOM 546 C CA . CYS A 1 72 ? 2.525 -2.199 -18.964 1.00 91.31 72 CYS A CA 1
ATOM 547 C C . CYS A 1 72 ? 2.359 -2.558 -20.441 1.00 91.31 72 CYS A C 1
ATOM 549 O O . CYS A 1 72 ? 2.103 -3.712 -20.779 1.00 91.31 72 CYS A O 1
ATOM 551 N N . ALA A 1 73 ? 2.496 -1.566 -21.320 1.00 92.31 73 ALA A N 1
ATOM 552 C CA . ALA A 1 73 ? 2.612 -1.822 -22.747 1.00 92.31 73 ALA A CA 1
ATOM 553 C C . ALA A 1 73 ? 3.989 -2.433 -23.046 1.00 92.31 73 ALA A C 1
ATOM 555 O O . ALA A 1 73 ? 4.969 -2.091 -22.382 1.00 92.31 73 ALA A O 1
ATOM 556 N N . ASP A 1 74 ? 4.075 -3.284 -24.070 1.00 92.19 74 ASP A N 1
ATOM 557 C CA . ASP A 1 74 ? 5.327 -3.963 -24.442 1.00 92.19 74 ASP A CA 1
ATOM 558 C C . ASP A 1 74 ? 6.466 -2.970 -24.740 1.00 92.19 74 ASP A C 1
ATOM 560 O O . ASP A 1 74 ? 7.633 -3.242 -24.461 1.00 92.19 74 ASP A O 1
ATOM 564 N N . GLU A 1 75 ? 6.128 -1.793 -25.275 1.00 95.12 75 GLU A N 1
ATOM 565 C CA . GLU A 1 75 ? 7.077 -0.711 -25.564 1.00 95.12 75 GLU A CA 1
ATOM 566 C C . GLU A 1 75 ? 7.681 -0.061 -24.308 1.00 95.12 75 GLU A C 1
ATOM 568 O O . GLU A 1 75 ? 8.816 0.412 -24.351 1.00 95.12 75 GLU A O 1
ATOM 573 N N . ASP A 1 76 ? 6.968 -0.104 -23.182 1.00 92.94 76 ASP A N 1
ATOM 574 C CA . ASP A 1 76 ? 7.377 0.493 -21.907 1.00 92.94 76 ASP A CA 1
ATOM 575 C C . ASP A 1 76 ? 8.071 -0.515 -20.972 1.00 92.94 76 ASP A C 1
ATOM 577 O O . ASP A 1 76 ? 8.509 -0.146 -19.880 1.00 92.94 76 ASP A O 1
ATOM 581 N N . GLU A 1 77 ? 8.194 -1.786 -21.371 1.00 91.50 77 GLU A N 1
ATOM 582 C CA . GLU A 1 77 ? 8.689 -2.869 -20.508 1.00 91.50 77 GLU A CA 1
ATOM 583 C C . GLU A 1 77 ? 10.125 -2.618 -20.017 1.00 91.50 77 GLU A C 1
ATOM 585 O O . GLU A 1 77 ? 10.451 -2.886 -18.861 1.00 91.50 77 GLU A O 1
ATOM 590 N N . ALA A 1 78 ? 10.988 -2.043 -20.862 1.00 92.12 78 ALA A N 1
ATOM 591 C CA . ALA A 1 78 ? 12.359 -1.707 -20.473 1.00 92.12 78 ALA A CA 1
ATOM 592 C C . ALA A 1 78 ? 12.393 -0.689 -19.321 1.00 92.12 78 ALA A C 1
ATOM 594 O O . ALA A 1 78 ? 13.124 -0.871 -18.348 1.00 92.12 78 ALA A O 1
ATOM 595 N N . ASP A 1 79 ? 11.548 0.340 -19.404 1.00 93.00 79 ASP A N 1
ATOM 596 C CA . ASP A 1 79 ? 11.379 1.338 -18.351 1.00 93.00 79 ASP A CA 1
ATOM 597 C C . ASP A 1 79 ? 10.709 0.730 -17.116 1.00 93.00 79 ASP A C 1
ATOM 599 O O . ASP A 1 79 ? 11.084 1.043 -15.988 1.00 93.00 79 ASP A O 1
ATOM 603 N N . PHE A 1 80 ? 9.728 -0.156 -17.308 1.00 91.94 80 PHE A N 1
ATOM 604 C CA . PHE A 1 80 ? 9.064 -0.869 -16.221 1.00 91.94 80 PHE A CA 1
ATOM 605 C C . PHE A 1 80 ? 10.041 -1.725 -15.421 1.00 91.94 80 PHE A C 1
ATOM 607 O O . PHE A 1 80 ? 9.917 -1.792 -14.200 1.00 91.94 80 PHE A O 1
ATOM 614 N N . GLN A 1 81 ? 11.015 -2.364 -16.066 1.00 91.00 81 GLN A N 1
ATOM 615 C CA . GLN A 1 81 ? 12.025 -3.192 -15.404 1.00 91.00 81 GLN A CA 1
ATOM 616 C C . GLN A 1 81 ? 13.218 -2.387 -14.858 1.00 91.00 81 GLN A C 1
ATOM 618 O O . GLN A 1 81 ? 14.051 -2.950 -14.146 1.00 91.00 81 GLN A O 1
ATOM 623 N N . ASP A 1 82 ? 13.293 -1.076 -15.113 1.00 93.19 82 ASP A N 1
ATOM 624 C CA . ASP A 1 82 ? 14.331 -0.215 -14.546 1.00 93.19 82 ASP A CA 1
ATOM 625 C C . ASP A 1 82 ? 14.100 0.010 -13.041 1.00 93.19 82 ASP A C 1
ATOM 627 O O . ASP A 1 82 ? 13.312 0.854 -12.599 1.00 93.19 82 ASP A O 1
ATOM 631 N N . ILE A 1 83 ? 14.840 -0.749 -12.232 1.00 92.56 83 ILE A N 1
ATOM 632 C CA . ILE A 1 83 ? 14.806 -0.678 -10.767 1.00 92.56 83 ILE A CA 1
ATOM 633 C C . ILE A 1 83 ? 15.364 0.639 -10.212 1.00 92.56 83 ILE A C 1
ATOM 635 O O . ILE A 1 83 ? 15.072 0.984 -9.069 1.00 92.56 83 ILE A O 1
ATOM 639 N N . THR A 1 84 ? 16.150 1.391 -10.990 1.00 93.00 84 THR A N 1
ATOM 640 C CA . THR A 1 84 ? 16.701 2.690 -10.571 1.00 93.00 84 THR A CA 1
ATOM 641 C C . THR A 1 84 ? 15.687 3.814 -10.757 1.00 93.00 84 THR A C 1
ATOM 643 O O . THR A 1 84 ? 15.670 4.768 -9.975 1.00 93.00 84 THR A O 1
ATOM 646 N N . LYS A 1 85 ? 14.793 3.671 -11.741 1.00 93.00 85 LYS A N 1
ATOM 647 C CA . LYS A 1 85 ? 13.665 4.571 -11.997 1.00 93.00 85 LYS A CA 1
ATOM 648 C C . LYS A 1 85 ? 12.469 4.248 -11.105 1.00 93.00 85 LYS A C 1
ATOM 650 O O . LYS A 1 85 ? 11.901 5.138 -10.471 1.00 93.00 85 LYS A O 1
ATOM 655 N N . HIS A 1 86 ? 12.098 2.973 -11.025 1.00 94.31 86 HIS A N 1
ATOM 656 C CA . HIS A 1 86 ? 10.960 2.484 -10.252 1.00 94.31 86 HIS A CA 1
ATOM 657 C C . HIS A 1 86 ? 11.439 1.687 -9.037 1.00 94.31 86 HIS A C 1
ATOM 659 O O . HIS A 1 86 ? 11.409 0.457 -9.019 1.00 94.31 86 HIS A O 1
ATOM 665 N N . GLN A 1 87 ? 11.885 2.427 -8.018 1.00 94.19 87 GLN A N 1
ATOM 666 C CA . GLN A 1 87 ? 12.611 1.893 -6.859 1.00 94.19 87 GLN A CA 1
ATOM 667 C C . GLN A 1 87 ? 11.727 1.240 -5.790 1.00 94.19 87 GLN A C 1
ATOM 669 O O . GLN A 1 87 ? 12.246 0.524 -4.938 1.00 94.19 87 GLN A O 1
ATOM 674 N N . PHE A 1 88 ? 10.417 1.497 -5.798 1.00 95.56 88 PHE A N 1
ATOM 675 C CA . PHE A 1 88 ? 9.501 1.030 -4.756 1.00 95.56 88 PHE A CA 1
ATOM 676 C C . PHE A 1 88 ? 8.558 -0.031 -5.304 1.00 95.56 88 PHE A C 1
ATOM 678 O O . PHE A 1 88 ? 7.741 0.249 -6.186 1.00 95.56 88 PHE A O 1
ATOM 685 N N . PHE A 1 89 ? 8.676 -1.237 -4.760 1.00 94.56 89 PHE A N 1
ATOM 686 C CA . PHE A 1 89 ? 7.868 -2.388 -5.128 1.00 94.56 89 PHE A CA 1
ATOM 687 C C . PHE A 1 89 ? 6.814 -2.669 -4.058 1.00 94.56 89 PHE A C 1
ATOM 689 O O . PHE A 1 89 ? 7.109 -2.624 -2.861 1.00 94.56 89 PHE A O 1
ATOM 696 N N . A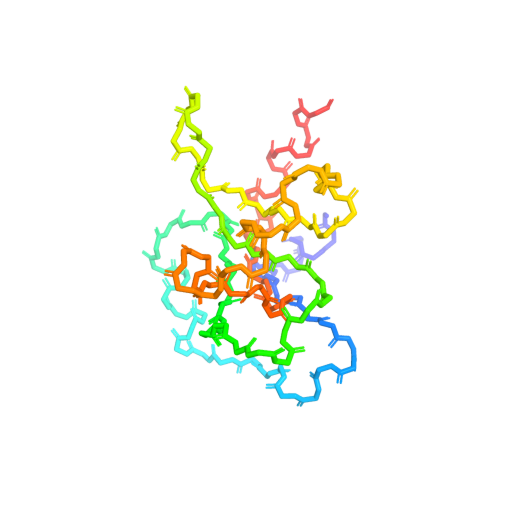SN A 1 90 ? 5.586 -2.938 -4.492 1.00 94.62 90 ASN A N 1
ATOM 697 C CA . ASN A 1 90 ? 4.464 -3.191 -3.598 1.00 94.62 90 ASN A CA 1
ATOM 698 C C . ASN A 1 90 ? 4.592 -4.582 -2.955 1.00 94.62 90 ASN A C 1
ATOM 700 O O . ASN A 1 90 ? 4.698 -5.586 -3.655 1.00 94.62 90 ASN A O 1
ATOM 704 N N . THR A 1 91 ? 4.549 -4.652 -1.623 1.00 92.62 91 THR A N 1
ATOM 705 C CA . THR A 1 91 ? 4.613 -5.927 -0.882 1.00 92.62 91 THR A CA 1
ATOM 706 C C . THR A 1 91 ? 3.253 -6.611 -0.743 1.00 92.62 91 THR A C 1
ATOM 708 O O . THR A 1 91 ? 3.177 -7.725 -0.223 1.00 92.62 91 THR A O 1
ATOM 711 N N . ASN A 1 92 ? 2.178 -5.934 -1.162 1.00 92.81 92 ASN A N 1
ATOM 712 C CA . ASN A 1 92 ? 0.784 -6.247 -0.852 1.00 92.81 92 ASN A CA 1
ATOM 713 C C . ASN A 1 92 ? 0.442 -6.246 0.644 1.00 92.81 92 ASN A C 1
ATOM 715 O O . ASN A 1 92 ? -0.638 -6.703 1.007 1.00 92.81 92 ASN A O 1
ATOM 719 N N . ASN A 1 93 ? 1.291 -5.680 1.505 1.00 95.19 93 ASN A N 1
ATOM 720 C CA . ASN A 1 93 ? 0.923 -5.371 2.882 1.00 95.19 93 ASN A CA 1
ATOM 721 C C . ASN A 1 93 ? 0.213 -4.011 2.910 1.00 95.19 93 ASN A C 1
ATOM 723 O O . ASN A 1 93 ? 0.839 -2.952 2.785 1.00 95.19 93 ASN A O 1
ATOM 727 N N . LEU A 1 94 ? -1.111 -4.045 3.026 1.00 96.50 94 LEU A N 1
ATOM 728 C CA . LEU A 1 94 ? -1.984 -2.886 2.896 1.00 96.50 94 LEU A CA 1
ATOM 729 C C . LEU A 1 94 ? -2.699 -2.596 4.212 1.00 96.50 94 LEU A C 1
ATOM 731 O O . LEU A 1 94 ? -3.274 -3.484 4.839 1.00 96.50 94 LEU A O 1
ATOM 735 N N . TRP A 1 95 ? -2.733 -1.323 4.578 1.00 97.38 95 TRP A N 1
ATOM 736 C CA . TRP A 1 95 ? -3.458 -0.805 5.727 1.00 97.38 95 TRP A CA 1
ATOM 737 C C . TRP A 1 95 ? -4.618 0.056 5.249 1.00 97.38 95 TRP A C 1
ATOM 739 O O . TRP A 1 95 ? -4.443 0.968 4.440 1.00 97.38 95 TRP A O 1
ATOM 749 N N . ILE A 1 96 ? -5.816 -0.234 5.749 1.00 97.75 96 ILE A N 1
ATOM 750 C CA . ILE A 1 96 ? -7.054 0.389 5.282 1.00 97.75 96 ILE A CA 1
ATOM 751 C C . ILE A 1 96 ? -7.859 0.901 6.475 1.00 97.75 96 ILE A C 1
ATOM 753 O O . ILE A 1 96 ? -8.098 0.173 7.443 1.00 97.75 96 ILE A O 1
ATOM 757 N N . ARG A 1 97 ? -8.319 2.154 6.388 1.00 97.31 97 ARG A N 1
ATOM 758 C CA . ARG A 1 97 ? -9.333 2.724 7.283 1.00 97.31 97 ARG A CA 1
ATOM 759 C C . ARG A 1 97 ? -10.717 2.286 6.834 1.00 97.31 97 ARG A C 1
ATOM 761 O O . ARG A 1 97 ? -11.207 2.730 5.798 1.00 97.31 97 ARG A O 1
ATOM 768 N N . LEU A 1 98 ? -11.354 1.422 7.618 1.00 97.06 98 LEU A N 1
ATOM 769 C CA . LEU A 1 98 ? -12.640 0.825 7.254 1.00 97.06 98 LEU A CA 1
ATOM 770 C C . LEU A 1 98 ? -13.780 1.850 7.216 1.00 97.06 98 LEU A C 1
ATOM 772 O O . LEU A 1 98 ? -14.671 1.739 6.379 1.00 97.06 98 LEU A O 1
ATOM 776 N N . ASP A 1 99 ? -13.740 2.860 8.083 1.00 95.25 99 ASP A N 1
ATOM 777 C CA . ASP A 1 99 ? -14.718 3.949 8.108 1.00 95.25 99 ASP A CA 1
ATOM 778 C C . ASP A 1 99 ? -14.644 4.788 6.826 1.00 95.25 99 ASP A C 1
ATOM 780 O O . 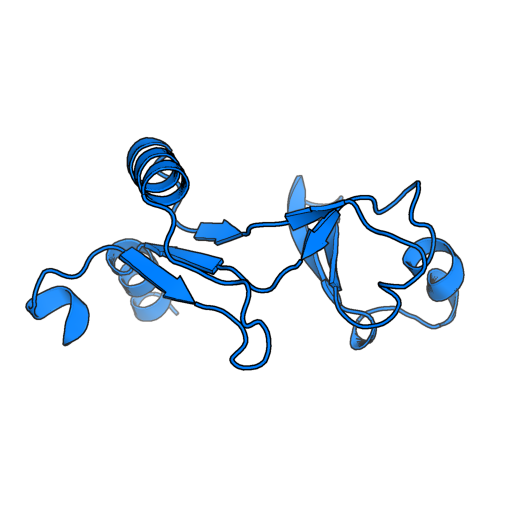ASP A 1 99 ? -15.661 5.035 6.182 1.00 95.25 99 ASP A O 1
ATOM 784 N N . LYS A 1 100 ? -13.426 5.132 6.394 1.00 95.88 100 LYS A N 1
ATOM 785 C CA . LYS A 1 100 ? -13.190 5.859 5.139 1.00 95.88 100 LYS A CA 1
ATOM 786 C C . LYS A 1 100 ? -13.486 5.025 3.905 1.00 95.88 100 LYS A C 1
ATOM 788 O O . LYS A 1 100 ? -14.046 5.547 2.945 1.00 95.88 100 LYS A O 1
ATOM 793 N N . LEU A 1 101 ? -13.170 3.733 3.939 1.00 95.81 101 LEU A N 1
ATOM 794 C CA . LEU A 1 101 ? -13.552 2.818 2.872 1.00 95.81 101 LEU A CA 1
ATOM 795 C C . LEU A 1 101 ? -15.077 2.779 2.708 1.00 95.81 101 LEU A C 1
ATOM 797 O O . LEU A 1 101 ? -15.562 2.891 1.586 1.00 95.81 101 LEU A O 1
ATOM 801 N N . LYS A 1 102 ? -15.830 2.679 3.812 1.00 95.62 102 LYS A N 1
ATOM 802 C CA . LYS A 1 102 ? -17.296 2.689 3.771 1.00 95.62 102 LYS A CA 1
ATOM 803 C C . LYS A 1 102 ? -17.840 3.968 3.132 1.00 95.62 102 LYS A C 1
ATOM 805 O O . LYS A 1 102 ? -18.681 3.880 2.247 1.00 95.62 102 LYS A O 1
ATOM 810 N N . GLU A 1 103 ? -17.327 5.137 3.524 1.00 95.62 103 GLU A N 1
ATOM 811 C CA . GLU A 1 103 ? -17.733 6.421 2.931 1.00 95.62 103 GLU A CA 1
ATOM 812 C C . GLU A 1 103 ? -17.544 6.463 1.403 1.00 95.62 103 GLU A C 1
ATOM 814 O O . GLU A 1 103 ? -18.316 7.128 0.716 1.00 95.62 103 GLU A O 1
ATOM 819 N N . ILE A 1 104 ? -16.507 5.804 0.871 1.00 93.94 104 ILE A N 1
ATOM 820 C CA . ILE A 1 104 ? -16.217 5.749 -0.572 1.00 93.94 104 ILE A CA 1
ATOM 821 C C . ILE A 1 104 ? -17.142 4.751 -1.275 1.00 93.94 104 ILE A C 1
ATOM 823 O O . ILE A 1 104 ? -17.712 5.073 -2.317 1.00 93.94 104 ILE A O 1
ATOM 827 N N . VAL A 1 105 ? -17.303 3.556 -0.702 1.00 93.69 105 VAL A N 1
ATOM 828 C CA . VAL A 1 105 ? -18.143 2.493 -1.273 1.00 93.69 105 VAL A CA 1
ATOM 829 C C . VAL A 1 105 ? -19.611 2.914 -1.318 1.00 93.69 105 VAL A C 1
ATOM 831 O O . VAL A 1 105 ? -20.251 2.719 -2.340 1.00 93.69 105 VAL A O 1
ATOM 834 N N . ASP A 1 106 ? -20.127 3.561 -0.271 1.00 94.50 106 ASP A N 1
ATOM 835 C CA . ASP A 1 106 ? -21.525 4.017 -0.221 1.00 94.50 106 ASP A CA 1
ATOM 836 C C . ASP A 1 106 ? -21.823 5.168 -1.215 1.00 94.50 106 ASP A C 1
ATOM 838 O O . ASP A 1 106 ? -22.986 5.468 -1.484 1.00 94.50 106 ASP A O 1
ATOM 842 N N . LYS A 1 107 ? -20.789 5.847 -1.737 1.00 90.88 107 LYS A N 1
ATOM 843 C CA . LYS A 1 107 ? -20.906 6.928 -2.738 1.00 90.88 107 LYS A CA 1
ATOM 844 C C . LYS A 1 107 ? -20.768 6.450 -4.186 1.00 90.88 107 LYS A C 1
ATOM 846 O O . LYS A 1 107 ? -20.977 7.262 -5.088 1.00 90.88 107 LYS A O 1
ATOM 851 N N . SER A 1 108 ? -20.329 5.209 -4.389 1.00 67.75 108 SER A N 1
ATOM 852 C CA . SER A 1 108 ? -20.094 4.610 -5.710 1.00 67.75 108 SER A CA 1
ATOM 853 C C . SER A 1 108 ? -21.377 3.999 -6.262 1.00 67.75 108 SER A C 1
ATOM 855 O O . SER A 1 108 ? -21.573 4.100 -7.492 1.00 67.75 108 SER A O 1
#

pLDDT: mean 92.93, std 4.36, range [67.75, 97.75]

Foldseek 3Di:
DVCVVVVNFKDKWADPPPPVQDDDVVVVVCVVVVPDQKDFDWDFDDLVPLFFWFWDQDPPPRDIDTDGPVNDDPVCSVVRSPSVNRGTGTRRGMMGGPVVVCVVVVVD

Radius of gyration: 15.97 Å; chains: 1; bounding box: 38×31×42 Å